Protein AF-A0A8H8NC23-F1 (afdb_monomer)

Radius of gyration: 11.02 Å; Cα contacts (8 Å, |Δi|>4): 220; chains: 1; bounding box: 24×25×27 Å

Foldseek 3Di:
DALAFQCDDPDDDDPAPQFKDFDDPVPQLRDFFDADPAQKWKWFAQDPRRDDDTLPDTAHPPGGSGCVVSVCHSRGGMMHMDGD

Secondary structure (DSSP, 8-state):
-BSSGGGPSSB------SEEEEPPTTTTTT-SBB-PPTTEEEEEESSGGG-S--SSS-B-TT-BS-GGGGT-TT---EEEEEE-

Mean predicted aligned error: 3.21 Å

Sequence (84 aa):
MCDGINFVDPCGYPAVPDGCLNLPEAWSNMISSFEPPNGTACLLWSDPDCQGSNPGGWMVNPGSADLRSLGFNDRTVSIQCKDE

Nearest PDB structures (foldseek):
  5z6e-assembly1_A  TM=8.317E-01  e=6.023E-03  Neurospora crassa OR74A
  3enu-assembly1_A-2  TM=7.885E-01  e=1.299E-02  Nitrosospira multiformis ATCC 25196
  1yhp-assembly1_A  TM=5.205E-01  e=1.211E-02  Dictyostelium discoideum
  5ht7-assembly1_C  TM=8.005E-01  e=1.848E-01  Methanothrix thermoacetophila PT
  7pua-assembly1_CQ  TM=1.284E-01  e=9.246E+00  Trypanosoma brucei brucei

Structure (mmCIF, N/CA/C/O backbone):
data_AF-A0A8H8NC23-F1
#
_entry.id   AF-A0A8H8NC23-F1
#
loop_
_atom_site.group_PDB
_atom_site.id
_atom_site.type_symbol
_atom_site.label_atom_id
_atom_site.label_alt_id
_atom_site.label_comp_id
_atom_site.label_asym_id
_atom_site.label_entity_id
_atom_site.label_seq_id
_atom_site.pdbx_PDB_ins_code
_atom_site.Cartn_x
_atom_site.Cartn_y
_atom_site.Cartn_z
_atom_site.occupancy
_atom_site.B_iso_or_equiv
_atom_site.auth_seq_id
_atom_site.auth_comp_id
_atom_site.auth_asym_id
_atom_site.auth_atom_id
_atom_site.pdbx_PDB_model_num
ATOM 1 N N . MET A 1 1 ? 4.030 1.780 -2.646 1.00 91.00 1 MET A N 1
ATOM 2 C CA . MET A 1 1 ? 3.137 0.731 -3.200 1.00 91.00 1 MET A CA 1
ATOM 3 C C . MET A 1 1 ? 3.256 0.755 -4.712 1.00 91.00 1 MET A C 1
ATOM 5 O O . MET A 1 1 ? 3.335 1.847 -5.259 1.00 91.00 1 MET A O 1
ATOM 9 N N . CYS A 1 2 ? 3.316 -0.393 -5.381 1.00 94.75 2 CYS A N 1
ATOM 10 C CA . CYS A 1 2 ? 3.488 -0.444 -6.834 1.00 94.75 2 CYS A CA 1
ATOM 11 C C . CYS A 1 2 ? 2.588 -1.506 -7.472 1.00 94.75 2 CYS A C 1
ATOM 13 O O . CYS A 1 2 ? 2.289 -2.529 -6.849 1.00 94.75 2 CYS A O 1
ATOM 15 N N . ASP A 1 3 ? 2.180 -1.244 -8.713 1.00 94.56 3 ASP A N 1
ATOM 16 C CA . ASP A 1 3 ? 1.395 -2.162 -9.553 1.00 94.56 3 ASP A CA 1
ATOM 17 C C . ASP A 1 3 ? 2.263 -3.319 -10.083 1.00 94.56 3 ASP A C 1
ATOM 19 O O . ASP A 1 3 ? 1.825 -4.457 -10.201 1.00 94.56 3 ASP A O 1
ATOM 23 N N . GLY A 1 4 ? 3.562 -3.081 -10.283 1.00 94.94 4 GLY A N 1
ATOM 24 C CA . GLY A 1 4 ? 4.526 -4.136 -10.575 1.00 94.94 4 GLY A CA 1
ATOM 25 C C . GLY A 1 4 ? 5.030 -4.873 -9.330 1.00 94.94 4 GLY A C 1
ATOM 26 O O . GLY A 1 4 ? 5.163 -4.306 -8.242 1.00 94.94 4 GLY A O 1
ATOM 27 N N . ILE A 1 5 ? 5.403 -6.144 -9.506 1.00 96.00 5 ILE A N 1
ATOM 28 C CA . ILE A 1 5 ? 6.289 -6.856 -8.568 1.00 96.00 5 ILE A CA 1
ATOM 29 C C . ILE A 1 5 ? 7.694 -6.233 -8.580 1.00 96.00 5 ILE A C 1
ATOM 31 O O . ILE A 1 5 ? 8.062 -5.527 -9.517 1.00 96.00 5 ILE A O 1
ATOM 35 N N . ASN A 1 6 ? 8.510 -6.547 -7.576 1.00 96.38 6 ASN A N 1
ATOM 36 C CA . ASN A 1 6 ? 9.872 -6.040 -7.388 1.00 96.38 6 ASN A CA 1
ATOM 37 C C . ASN A 1 6 ? 9.962 -4.507 -7.373 1.00 96.38 6 ASN A C 1
ATOM 39 O O . ASN A 1 6 ? 10.972 -3.953 -7.803 1.00 96.38 6 ASN A O 1
ATOM 43 N N . PHE A 1 7 ? 8.913 -3.836 -6.885 1.00 93.25 7 PHE A N 1
ATOM 44 C CA . PHE A 1 7 ? 8.851 -2.376 -6.774 1.00 93.25 7 PHE A CA 1
ATOM 45 C C . PHE A 1 7 ? 8.996 -1.660 -8.128 1.00 93.25 7 PHE A C 1
ATOM 47 O O . PHE A 1 7 ? 9.614 -0.602 -8.226 1.00 93.25 7 PHE A O 1
ATOM 54 N N . VAL A 1 8 ? 8.450 -2.265 -9.188 1.00 94.06 8 VAL A N 1
ATOM 55 C CA . VAL A 1 8 ? 8.483 -1.721 -10.552 1.00 94.06 8 VAL A CA 1
ATOM 56 C C . VAL A 1 8 ? 7.285 -0.805 -10.803 1.00 94.06 8 VAL A C 1
ATOM 58 O O . VAL A 1 8 ? 6.171 -1.088 -10.362 1.00 94.06 8 VAL A O 1
ATOM 61 N N . ASP A 1 9 ? 7.530 0.273 -11.551 1.00 87.75 9 ASP A N 1
ATOM 62 C CA . ASP A 1 9 ? 6.535 1.278 -11.919 1.00 87.75 9 ASP A CA 1
ATOM 63 C C . ASP A 1 9 ? 5.286 0.702 -12.627 1.00 87.75 9 ASP A C 1
ATOM 65 O O . ASP A 1 9 ? 5.398 -0.269 -13.382 1.00 87.75 9 ASP A O 1
ATOM 69 N N . PRO A 1 10 ? 4.110 1.344 -12.466 1.00 92.25 10 PRO A N 1
ATOM 70 C CA . PRO A 1 10 ? 3.899 2.580 -11.709 1.00 92.25 10 PRO A CA 1
ATOM 71 C C . PRO A 1 10 ? 3.887 2.360 -10.189 1.00 92.25 10 PRO A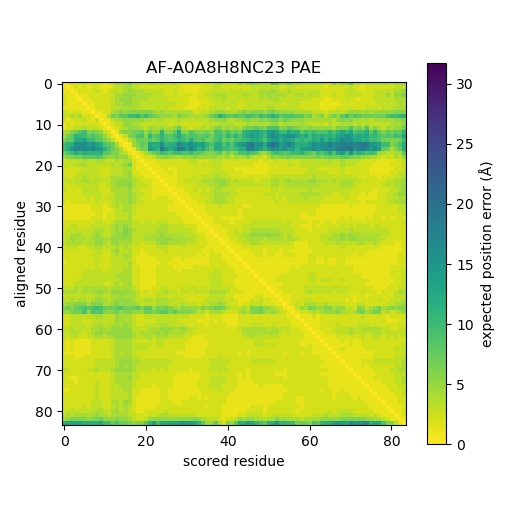 C 1
ATOM 73 O O . PRO A 1 10 ? 3.257 1.433 -9.675 1.00 92.25 10 PRO A O 1
ATOM 76 N N . CYS A 1 11 ? 4.553 3.266 -9.469 1.00 91.69 11 CYS A N 1
ATOM 77 C CA . CYS A 1 11 ? 4.549 3.325 -8.011 1.00 91.69 11 CYS A CA 1
ATOM 78 C C . CYS A 1 11 ? 3.840 4.584 -7.494 1.00 91.69 11 CYS A C 1
ATOM 80 O O . CYS A 1 11 ? 3.958 5.679 -8.044 1.00 91.69 11 CYS A O 1
ATOM 82 N N . GLY A 1 12 ? 3.119 4.425 -6.391 1.00 87.25 12 GLY A N 1
ATOM 83 C CA . GLY A 1 12 ? 2.488 5.493 -5.634 1.00 87.25 12 GLY A CA 1
ATOM 84 C C . GLY A 1 12 ? 2.842 5.359 -4.163 1.00 87.25 12 GLY A C 1
ATOM 85 O O . GLY A 1 12 ? 3.089 4.264 -3.660 1.00 87.25 12 GLY A O 1
ATOM 86 N N . TYR A 1 13 ? 2.862 6.472 -3.449 1.00 73.69 13 TYR A N 1
ATOM 87 C CA . TYR A 1 13 ? 2.965 6.462 -1.998 1.00 73.69 13 TYR A CA 1
ATOM 88 C C . TYR A 1 13 ? 1.815 7.307 -1.481 1.00 73.69 13 TYR A C 1
ATOM 90 O O . TYR A 1 13 ? 1.786 8.510 -1.759 1.00 73.69 13 TYR A O 1
ATOM 98 N N . PRO A 1 14 ? 0.841 6.712 -0.774 1.00 65.56 14 PRO A N 1
ATOM 99 C CA . PRO A 1 14 ? -0.032 7.550 0.010 1.00 65.56 14 PRO A CA 1
ATOM 100 C C . PRO A 1 14 ? 0.847 8.252 1.047 1.00 65.56 14 PRO A C 1
ATOM 102 O O . PRO A 1 14 ? 1.774 7.643 1.585 1.00 65.56 14 PRO A O 1
ATOM 105 N N . ALA A 1 15 ? 0.577 9.526 1.340 1.00 68.19 15 ALA A N 1
ATOM 106 C CA . ALA A 1 15 ? 0.995 10.045 2.635 1.00 68.19 15 ALA A CA 1
ATOM 107 C C . ALA A 1 15 ? 0.396 9.079 3.654 1.00 68.19 15 ALA A C 1
ATOM 109 O O . ALA A 1 15 ? -0.797 8.792 3.570 1.00 68.19 15 ALA A O 1
ATOM 110 N N . VAL A 1 16 ? 1.233 8.488 4.495 1.00 66.19 16 VAL A N 1
ATOM 111 C CA . VAL A 1 16 ? 0.821 7.429 5.404 1.00 66.19 16 VAL A CA 1
ATOM 112 C C . VAL A 1 16 ? 0.547 8.082 6.759 1.00 66.19 16 VAL A C 1
ATOM 114 O O . VAL A 1 16 ? 1.475 8.190 7.557 1.00 66.19 16 VAL A O 1
ATOM 117 N N . PRO A 1 17 ? -0.658 8.627 7.020 1.00 64.56 17 PRO A N 1
ATOM 118 C CA . PRO A 1 17 ? -0.993 9.053 8.366 1.00 64.56 17 PRO A CA 1
ATOM 119 C C . PRO A 1 17 ? -1.066 7.817 9.264 1.00 64.56 17 PRO A C 1
ATOM 121 O O . PRO A 1 17 ? -1.466 6.741 8.812 1.00 64.56 17 PRO A O 1
ATOM 124 N N . ASP A 1 18 ? -0.722 7.985 10.538 1.00 80.12 18 ASP A N 1
ATOM 125 C CA . ASP A 1 18 ? -1.097 7.017 11.565 1.00 80.12 18 ASP A CA 1
ATOM 126 C C . ASP A 1 18 ? -2.617 6.778 11.481 1.00 80.12 18 ASP A C 1
ATOM 128 O O . ASP A 1 18 ? -3.412 7.727 11.466 1.00 80.12 18 ASP A O 1
ATOM 132 N N . GLY A 1 19 ? -3.021 5.517 11.330 1.00 88.69 19 GLY A N 1
ATOM 133 C CA . GLY A 1 19 ? -4.411 5.126 11.118 1.00 88.69 19 GLY A CA 1
ATOM 134 C C . GLY A 1 19 ? -4.689 4.434 9.783 1.00 88.69 19 GLY A C 1
ATOM 135 O O . GLY A 1 19 ? -3.843 3.740 9.224 1.00 88.69 19 GLY A O 1
ATOM 136 N N . CYS A 1 20 ? -5.940 4.539 9.330 1.00 92.88 20 CYS A N 1
ATOM 137 C CA . CYS A 1 20 ? -6.474 3.806 8.184 1.00 92.88 20 CYS A CA 1
ATOM 138 C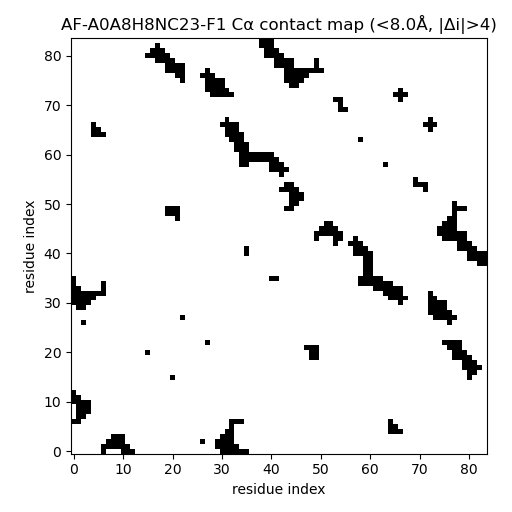 C . CYS A 1 20 ? -6.717 4.720 6.980 1.00 92.88 20 CYS A C 1
ATOM 140 O O . CYS A 1 20 ? -7.304 5.794 7.121 1.00 92.88 20 CYS A O 1
ATOM 142 N N . LEU A 1 21 ? -6.333 4.257 5.791 1.00 92.81 21 LEU A N 1
ATOM 143 C CA . LEU A 1 21 ? -6.542 4.945 4.527 1.00 92.81 21 LEU A CA 1
ATOM 144 C C . LEU A 1 21 ? -7.169 4.014 3.483 1.00 92.81 21 LEU A C 1
ATOM 146 O O . LEU A 1 21 ? -6.600 2.979 3.138 1.00 92.81 21 LEU A O 1
ATOM 150 N N . ASN A 1 22 ? -8.294 4.439 2.909 1.00 94.38 22 ASN A N 1
ATOM 151 C CA . ASN A 1 22 ? -8.869 3.812 1.720 1.00 94.38 22 ASN A CA 1
ATOM 152 C C . ASN A 1 22 ? -8.090 4.220 0.475 1.00 94.38 22 ASN A C 1
ATOM 154 O O . ASN A 1 22 ? -7.841 5.408 0.251 1.00 94.38 22 ASN A O 1
ATOM 158 N N . LEU A 1 23 ? -7.728 3.238 -0.349 1.00 92.50 23 LEU A N 1
ATOM 159 C CA . LEU A 1 23 ? -7.083 3.519 -1.619 1.00 92.50 23 LEU A CA 1
ATOM 160 C C . LEU A 1 23 ? -8.094 4.138 -2.593 1.00 92.50 23 LEU A C 1
ATOM 162 O O . LEU A 1 23 ? -9.253 3.715 -2.640 1.00 92.50 23 LEU A O 1
ATOM 166 N N . PRO A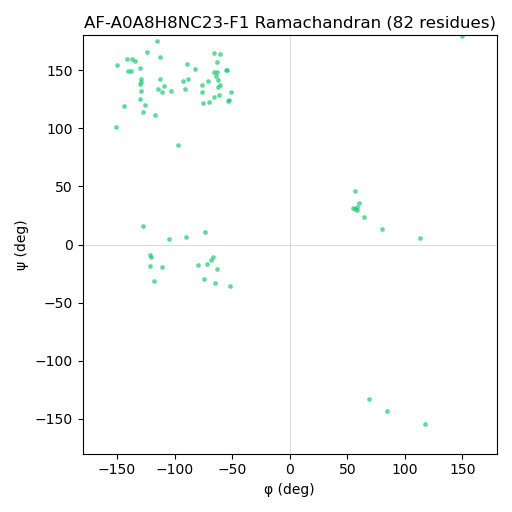 1 24 ? -7.675 5.131 -3.394 1.00 91.81 24 PRO A N 1
ATOM 167 C CA . PRO A 1 24 ? -8.498 5.605 -4.496 1.00 91.81 24 PRO A CA 1
ATOM 168 C C . PRO A 1 24 ? -8.699 4.478 -5.518 1.00 91.81 24 PRO A C 1
ATOM 170 O O . PRO A 1 24 ? -7.877 3.567 -5.629 1.00 91.81 24 PRO A O 1
ATOM 173 N N . GLU A 1 25 ? -9.764 4.575 -6.315 1.00 91.19 25 GLU A N 1
ATOM 174 C CA . GLU A 1 25 ? -10.144 3.553 -7.305 1.00 91.19 25 GLU A CA 1
ATOM 175 C C . GLU A 1 25 ? -8.990 3.165 -8.244 1.00 91.19 25 GLU A C 1
ATOM 177 O O . GLU A 1 25 ? -8.816 1.992 -8.542 1.00 91.19 25 GLU A O 1
ATOM 182 N N . ALA A 1 26 ? -8.134 4.124 -8.614 1.00 90.94 26 ALA A N 1
ATOM 183 C CA . ALA A 1 26 ? -6.967 3.904 -9.474 1.00 90.94 26 ALA A CA 1
ATOM 184 C C . ALA A 1 26 ? -5.850 3.028 -8.867 1.00 90.94 26 ALA A C 1
ATOM 186 O O . ALA A 1 26 ? -4.911 2.684 -9.573 1.00 90.94 26 ALA A O 1
ATOM 187 N N . TRP A 1 27 ? -5.906 2.724 -7.568 1.00 92.00 27 TRP A N 1
ATOM 188 C CA . TRP A 1 27 ? -4.932 1.877 -6.865 1.00 92.00 27 TRP A CA 1
ATOM 189 C C . TRP A 1 27 ? -5.570 0.650 -6.205 1.00 92.00 27 TRP A C 1
ATOM 191 O O . TRP A 1 27 ? -4.871 -0.305 -5.859 1.00 92.00 27 TRP A O 1
ATOM 201 N N . SER A 1 28 ? -6.889 0.676 -6.013 1.00 92.19 28 SER A N 1
ATOM 202 C CA . SER A 1 28 ? -7.645 -0.424 -5.425 1.00 92.19 28 SER A CA 1
ATOM 203 C C . SER A 1 28 ? -7.513 -1.680 -6.285 1.00 92.19 28 SER A C 1
ATOM 205 O O . SER A 1 28 ? -7.748 -1.636 -7.490 1.00 92.19 28 SER A O 1
ATOM 207 N N . ASN A 1 29 ? -7.147 -2.804 -5.667 1.00 95.62 29 ASN A N 1
ATOM 208 C CA . ASN A 1 29 ? -6.946 -4.094 -6.338 1.00 95.62 29 ASN A CA 1
ATOM 209 C C . ASN A 1 29 ? -5.885 -4.084 -7.454 1.00 95.62 29 ASN A C 1
ATOM 211 O O . ASN A 1 29 ? -5.986 -4.855 -8.401 1.00 95.62 29 ASN A O 1
ATOM 215 N N . MET A 1 30 ? -4.869 -3.225 -7.353 1.00 95.69 30 MET A N 1
ATOM 216 C CA . MET A 1 30 ? -3.760 -3.186 -8.321 1.00 95.69 30 MET A CA 1
ATOM 217 C C . MET A 1 30 ? -2.387 -3.407 -7.686 1.00 95.69 30 MET A C 1
ATOM 219 O O . MET A 1 30 ? -1.389 -3.502 -8.380 1.00 95.69 30 MET A O 1
ATOM 223 N N . ILE A 1 31 ? -2.285 -3.434 -6.357 1.00 95.31 31 ILE A N 1
ATOM 224 C CA . ILE A 1 31 ? -0.972 -3.485 -5.705 1.00 95.31 31 ILE A CA 1
ATOM 225 C C . ILE A 1 31 ? -0.384 -4.896 -5.818 1.00 95.31 31 ILE A C 1
ATOM 227 O O . ILE A 1 31 ? -0.959 -5.842 -5.272 1.00 95.31 31 ILE A O 1
ATOM 231 N N . SER A 1 32 ? 0.800 -5.004 -6.429 1.00 97.50 32 SER A N 1
ATOM 232 C CA . SER A 1 32 ? 1.574 -6.253 -6.5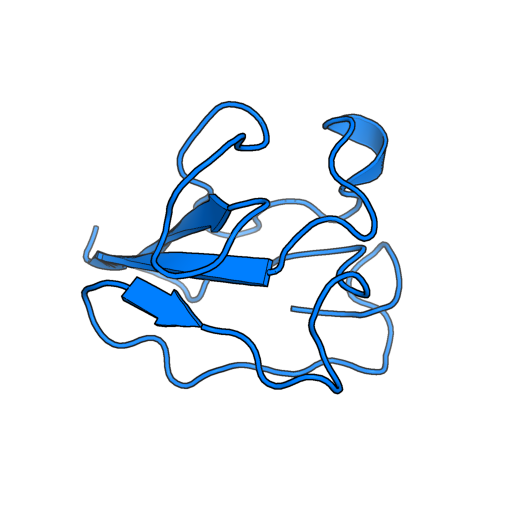26 1.00 97.50 32 SER A CA 1
ATOM 233 C C . SER A 1 32 ? 2.859 -6.248 -5.696 1.00 97.50 32 SER A C 1
ATOM 235 O O . SER A 1 32 ? 3.385 -7.310 -5.357 1.00 97.50 32 SER A O 1
ATOM 237 N N . SER A 1 33 ? 3.368 -5.073 -5.314 1.00 96.62 33 SER A N 1
ATOM 238 C CA . SER A 1 33 ? 4.451 -4.949 -4.333 1.00 96.62 33 SER A CA 1
ATOM 239 C C . SER A 1 33 ? 4.245 -3.766 -3.390 1.00 96.62 33 SER A C 1
ATOM 241 O O . SER A 1 33 ? 3.625 -2.749 -3.723 1.00 96.62 33 SER A O 1
ATOM 243 N N . PHE A 1 34 ? 4.744 -3.909 -2.166 1.00 95.00 34 PHE A N 1
ATOM 244 C CA . PHE A 1 34 ? 4.528 -2.937 -1.108 1.00 95.00 34 PHE A CA 1
ATOM 245 C C . PHE A 1 34 ? 5.750 -2.799 -0.210 1.00 95.00 34 PHE A C 1
ATOM 247 O O . PHE A 1 34 ? 6.143 -3.748 0.460 1.00 95.00 34 PHE A O 1
ATOM 254 N N . GLU A 1 35 ? 6.298 -1.589 -0.166 1.00 93.06 35 GLU A N 1
ATOM 255 C CA . GLU A 1 35 ? 7.367 -1.188 0.740 1.00 93.06 35 GLU A CA 1
ATOM 256 C C . GLU A 1 35 ? 6.832 -0.079 1.663 1.00 93.06 35 GLU A C 1
ATOM 258 O O . GLU A 1 35 ? 6.523 1.020 1.181 1.00 93.06 35 GLU A O 1
ATOM 263 N N . PRO A 1 36 ? 6.657 -0.355 2.968 1.00 91.00 36 PRO A N 1
ATOM 264 C CA . PRO A 1 36 ? 6.346 0.667 3.959 1.00 91.00 36 PRO A CA 1
ATOM 265 C C . PRO A 1 36 ? 7.484 1.696 4.089 1.00 91.00 36 PRO A C 1
ATOM 267 O O . PRO A 1 36 ? 8.659 1.327 3.960 1.00 91.00 36 PRO A O 1
ATOM 270 N N . PRO A 1 37 ? 7.171 2.967 4.406 1.00 88.44 37 PRO A N 1
ATOM 271 C CA . PRO A 1 37 ? 8.179 3.937 4.824 1.00 88.44 37 PRO A CA 1
ATOM 272 C C . PRO A 1 37 ? 9.006 3.433 6.020 1.00 88.44 37 PRO A C 1
ATOM 274 O O . PRO A 1 37 ? 8.514 2.683 6.861 1.00 88.44 37 PRO A O 1
ATOM 277 N N . ASN A 1 38 ? 10.266 3.865 6.11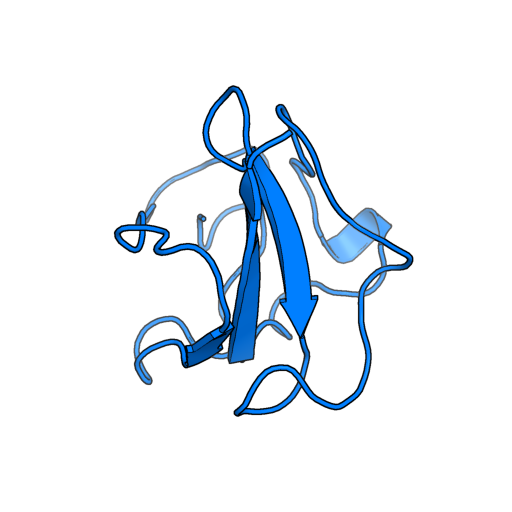3 1.00 89.06 38 ASN A N 1
ATOM 278 C CA . ASN A 1 38 ? 11.124 3.539 7.256 1.00 89.06 38 ASN A CA 1
ATOM 279 C C . ASN A 1 38 ? 10.558 4.111 8.565 1.00 89.06 38 ASN A C 1
ATOM 281 O O . ASN A 1 38 ? 10.196 5.285 8.609 1.00 89.06 38 ASN A O 1
ATOM 285 N N . GLY A 1 39 ? 10.569 3.305 9.632 1.00 90.06 39 GLY A N 1
ATOM 28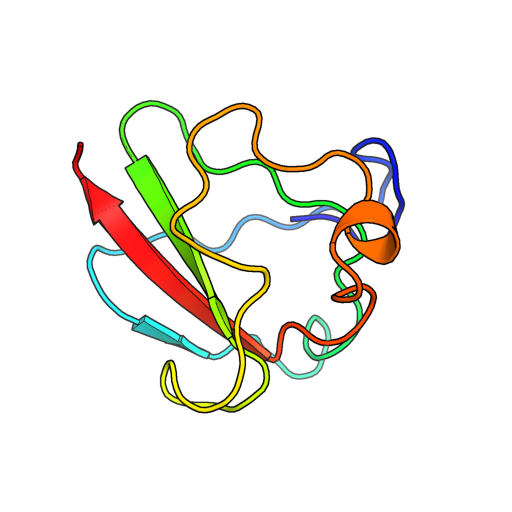6 C CA . GLY A 1 39 ? 10.026 3.682 10.945 1.00 90.06 39 GLY A CA 1
ATOM 287 C C . GLY A 1 39 ? 8.503 3.560 11.049 1.00 90.06 39 GLY A C 1
ATOM 288 O O . GLY A 1 39 ? 7.910 4.091 11.983 1.00 90.06 39 GLY A O 1
ATOM 289 N N . THR A 1 40 ? 7.867 2.888 10.089 1.00 91.19 40 THR A N 1
ATOM 290 C CA . THR A 1 40 ? 6.423 2.660 10.062 1.00 91.19 40 THR A CA 1
ATOM 291 C C . THR A 1 40 ? 6.142 1.182 9.814 1.00 91.19 40 THR A C 1
ATOM 293 O O . THR A 1 40 ? 6.739 0.554 8.937 1.00 91.19 40 THR A O 1
ATOM 296 N N . ALA A 1 41 ? 5.165 0.642 10.537 1.00 93.06 41 ALA A N 1
ATOM 297 C CA . ALA A 1 41 ? 4.586 -0.660 10.260 1.00 93.06 41 ALA A CA 1
ATOM 298 C C . ALA A 1 41 ? 3.227 -0.470 9.578 1.00 93.06 41 ALA A C 1
ATOM 300 O O . ALA A 1 41 ? 2.387 0.287 10.063 1.00 93.06 41 ALA A O 1
ATOM 301 N N . CYS A 1 42 ? 2.979 -1.191 8.487 1.00 94.25 42 CYS A N 1
ATOM 302 C CA . CYS A 1 42 ? 1.760 -1.086 7.689 1.00 94.25 42 CYS A CA 1
ATOM 303 C C . CYS A 1 42 ? 1.111 -2.450 7.427 1.00 94.25 42 CYS A C 1
ATOM 305 O O . CYS A 1 42 ? 1.787 -3.421 7.113 1.00 94.25 42 CYS A O 1
ATOM 307 N N . LEU A 1 43 ? -0.213 -2.524 7.492 1.00 95.19 43 LEU A N 1
ATOM 308 C CA . LEU A 1 43 ? -1.024 -3.694 7.180 1.00 95.19 43 LEU A CA 1
ATOM 309 C C . LEU A 1 43 ? -1.899 -3.414 5.952 1.00 95.19 43 LEU A C 1
ATOM 311 O O . LEU A 1 43 ? -2.531 -2.361 5.858 1.00 95.19 43 LEU A O 1
ATOM 315 N N . LEU A 1 44 ? -1.933 -4.367 5.021 1.00 95.94 44 LEU A N 1
ATOM 316 C CA . LEU A 1 44 ? -2.775 -4.318 3.825 1.00 95.94 44 LEU A CA 1
ATOM 317 C C . LEU A 1 44 ? -4.106 -5.023 4.088 1.00 95.94 44 LEU A C 1
ATOM 319 O O . LEU A 1 44 ? -4.124 -6.086 4.712 1.00 95.94 44 LEU A O 1
ATOM 323 N N . TRP A 1 45 ? -5.190 -4.463 3.564 1.00 97.25 45 TRP A N 1
ATOM 324 C CA . TRP A 1 45 ? -6.551 -4.943 3.791 1.00 97.25 45 TRP A CA 1
ATOM 325 C C . TRP A 1 45 ? -7.305 -5.135 2.481 1.00 97.25 45 TRP A C 1
ATOM 327 O O . TRP A 1 45 ? -7.136 -4.349 1.544 1.00 97.25 45 TRP A O 1
ATOM 337 N N . SER A 1 46 ? -8.129 -6.185 2.416 1.00 98.06 46 SER A N 1
ATOM 338 C CA . SER A 1 46 ? -8.871 -6.537 1.198 1.00 98.06 46 SER A CA 1
ATOM 339 C C . SER A 1 46 ? -10.125 -5.712 0.967 1.00 98.06 46 SER A C 1
ATOM 341 O O . SER A 1 46 ? -10.647 -5.696 -0.143 1.00 98.06 46 SER A O 1
ATOM 343 N N . ASP A 1 47 ? -10.609 -5.053 2.015 1.00 98.12 47 ASP A N 1
ATOM 344 C CA . ASP A 1 47 ? -11.859 -4.313 2.001 1.00 98.12 47 ASP A CA 1
ATOM 345 C C . ASP A 1 47 ? -11.583 -2.857 2.428 1.00 98.12 47 ASP A C 1
ATOM 347 O O . ASP A 1 47 ? -10.500 -2.553 2.950 1.00 98.12 47 ASP A O 1
ATOM 351 N N . PRO A 1 48 ? -12.526 -1.926 2.211 1.00 96.94 48 PRO A N 1
ATOM 352 C CA . PRO A 1 48 ? -12.419 -0.572 2.744 1.00 96.94 48 PRO A CA 1
ATOM 353 C C . PRO A 1 48 ? -12.363 -0.540 4.280 1.00 96.94 48 PRO A C 1
ATOM 355 O O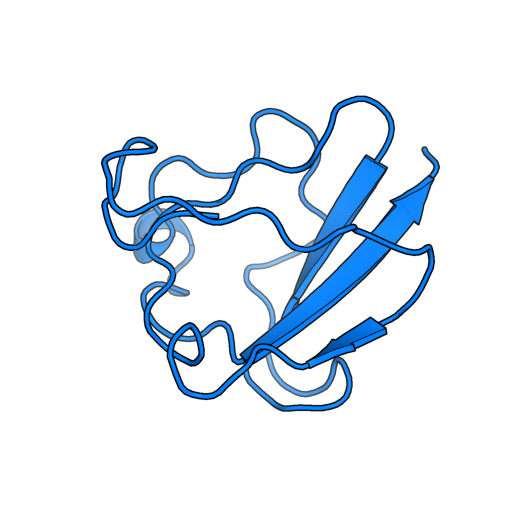 . PRO A 1 48 ? -12.715 -1.498 4.966 1.00 96.94 48 PRO A O 1
ATOM 358 N N . ASP A 1 49 ? -11.936 0.600 4.813 1.00 95.94 49 ASP A N 1
ATOM 359 C CA . ASP A 1 49 ? -11.918 0.952 6.233 1.00 95.94 49 ASP A CA 1
ATOM 360 C C . ASP A 1 49 ? -11.092 -0.016 7.099 1.00 95.94 49 ASP A C 1
ATOM 362 O O . ASP A 1 49 ? -11.380 -0.246 8.279 1.00 95.94 49 ASP A O 1
ATOM 366 N N . CYS A 1 50 ? -10.030 -0.570 6.503 1.00 95.69 50 CYS A N 1
ATOM 367 C CA . CYS A 1 50 ? -9.078 -1.482 7.130 1.00 95.69 50 CYS A CA 1
ATOM 368 C C . CYS A 1 50 ? -9.756 -2.716 7.728 1.00 95.69 50 CYS A C 1
ATOM 370 O O . CYS A 1 50 ? -9.504 -3.099 8.871 1.00 95.69 50 CYS A O 1
ATOM 372 N N . GLN A 1 51 ? -10.658 -3.304 6.940 1.00 96.56 51 GLN A N 1
ATOM 373 C CA . GLN A 1 51 ? -11.413 -4.508 7.269 1.00 96.56 51 GLN A CA 1
ATOM 374 C C . GLN A 1 51 ? -11.068 -5.672 6.329 1.00 96.56 51 GLN A C 1
ATOM 376 O O . GLN A 1 51 ? -10.335 -5.539 5.346 1.00 96.56 51 GLN A O 1
ATOM 381 N N . GLY A 1 52 ? -11.639 -6.838 6.631 1.00 96.56 52 GLY A N 1
ATOM 382 C CA . GLY A 1 52 ? -11.545 -8.018 5.782 1.00 96.56 52 GLY A CA 1
ATOM 383 C C . GLY A 1 52 ? -10.272 -8.825 6.021 1.00 96.56 52 GLY A C 1
ATOM 384 O O . GLY A 1 52 ? -9.824 -9.010 7.154 1.00 96.56 52 GLY A O 1
ATOM 385 N N . SER A 1 53 ? -9.723 -9.372 4.940 1.00 97.25 53 SER A N 1
ATOM 386 C CA . SER A 1 53 ? -8.536 -10.230 4.984 1.00 97.25 53 SER A CA 1
ATOM 387 C C . SER A 1 53 ? -7.243 -9.426 4.864 1.00 97.25 53 SER A C 1
ATOM 389 O O . SER A 1 53 ? -7.231 -8.343 4.284 1.00 97.25 53 SER A O 1
ATOM 391 N N . ASN A 1 54 ? -6.149 -9.979 5.391 1.00 96.62 54 ASN A N 1
ATOM 392 C CA . ASN A 1 54 ? -4.811 -9.398 5.305 1.00 96.62 54 ASN A CA 1
ATOM 393 C C . ASN A 1 54 ? -3.761 -10.490 4.987 1.00 96.62 54 ASN A C 1
ATOM 395 O O . ASN A 1 54 ? -4.027 -11.671 5.228 1.00 96.62 54 ASN A O 1
ATOM 399 N N . PRO A 1 55 ? -2.576 -10.126 4.461 1.00 93.69 55 PRO A N 1
ATOM 400 C CA . PRO A 1 55 ? -1.537 -11.067 4.017 1.00 93.69 55 PRO A CA 1
ATOM 401 C C . PRO A 1 55 ? -0.764 -11.781 5.142 1.00 93.69 55 PRO A C 1
ATOM 403 O O . PRO A 1 55 ? 0.249 -12.422 4.868 1.00 93.69 55 PRO A O 1
ATOM 406 N N . GLY A 1 56 ? -1.207 -11.684 6.399 1.00 88.56 56 GLY A N 1
ATOM 407 C CA . GLY A 1 56 ? -0.614 -12.415 7.523 1.00 88.56 56 GLY A CA 1
ATOM 408 C C . GLY A 1 56 ? 0.098 -11.557 8.570 1.00 88.56 56 GLY A C 1
ATOM 409 O O . GLY A 1 56 ? 0.682 -12.119 9.495 1.00 88.56 56 GLY A O 1
ATOM 410 N N . GLY A 1 57 ? 0.041 -10.224 8.478 1.00 91.38 57 GLY A N 1
ATOM 411 C CA . GLY A 1 57 ? 0.542 -9.337 9.530 1.00 91.38 57 GLY A CA 1
ATOM 412 C C . GLY A 1 57 ? 1.075 -7.995 9.041 1.00 91.38 57 GLY A C 1
ATOM 413 O O . GLY A 1 57 ? 1.062 -7.687 7.849 1.00 91.38 57 GLY A O 1
ATOM 414 N N . TRP A 1 58 ? 1.511 -7.184 10.006 1.00 94.38 58 TRP A N 1
ATOM 415 C CA . TRP A 1 58 ? 2.108 -5.874 9.764 1.00 94.38 58 TRP A CA 1
ATOM 416 C C . TRP A 1 58 ? 3.436 -6.033 9.018 1.00 94.38 58 TRP A C 1
ATOM 418 O O . TRP A 1 58 ? 4.316 -6.774 9.451 1.00 94.38 58 TRP A O 1
ATOM 428 N N . MET A 1 59 ? 3.570 -5.329 7.903 1.00 94.12 59 MET A N 1
ATOM 429 C CA . MET A 1 59 ? 4.788 -5.218 7.116 1.00 94.12 59 MET A CA 1
ATOM 430 C C . MET A 1 59 ? 5.592 -4.016 7.595 1.00 94.12 59 MET A C 1
ATOM 432 O O . MET A 1 59 ? 5.055 -2.921 7.740 1.00 94.12 59 MET A O 1
ATOM 436 N N . VAL A 1 60 ? 6.887 -4.220 7.773 1.00 93.31 60 VAL A N 1
ATOM 437 C CA . VAL A 1 60 ? 7.890 -3.172 8.004 1.00 93.31 60 VAL A CA 1
ATOM 438 C C . VAL A 1 60 ? 8.814 -3.131 6.796 1.00 93.31 60 VAL A C 1
ATOM 440 O O . VAL A 1 60 ? 8.842 -4.103 6.039 1.00 93.31 60 VAL A O 1
ATOM 443 N N . ASN A 1 61 ? 9.558 -2.045 6.587 1.00 90.44 61 ASN A N 1
ATOM 444 C CA . ASN A 1 61 ? 10.532 -1.971 5.493 1.00 90.44 61 ASN A CA 1
ATOM 445 C C . ASN A 1 61 ? 11.478 -3.204 5.509 1.00 90.44 61 ASN A C 1
ATOM 447 O O . ASN A 1 61 ? 11.976 -3.558 6.582 1.00 90.44 61 ASN A O 1
ATOM 451 N N . PRO A 1 62 ? 11.704 -3.901 4.372 1.00 92.06 62 PRO A N 1
ATOM 452 C CA . PRO A 1 62 ? 11.359 -3.534 2.986 1.00 92.06 62 PRO A CA 1
ATOM 453 C C . PRO A 1 62 ? 9.970 -4.000 2.507 1.00 92.06 62 PRO A C 1
ATOM 455 O O . PRO A 1 62 ? 9.630 -3.871 1.334 1.00 92.06 62 PRO A O 1
ATOM 458 N N . GLY A 1 63 ? 9.153 -4.565 3.390 1.00 93.75 63 GLY A N 1
ATOM 459 C CA . GLY A 1 63 ? 7.826 -5.076 3.072 1.00 93.75 63 GLY A CA 1
ATOM 460 C C . GLY A 1 63 ? 7.877 -6.321 2.194 1.00 93.75 63 GLY A C 1
ATOM 461 O O . GLY A 1 63 ? 8.616 -7.264 2.478 1.00 93.75 63 GLY A O 1
ATOM 462 N N . SER A 1 64 ? 7.064 -6.342 1.138 1.00 95.94 64 SER A N 1
ATOM 463 C CA . SER A 1 64 ? 7.000 -7.449 0.187 1.00 95.94 64 SER A CA 1
ATOM 464 C C . SER A 1 64 ? 7.210 -6.970 -1.242 1.00 95.94 64 SER A C 1
ATOM 466 O O . SER A 1 64 ? 6.422 -6.194 -1.786 1.00 95.94 64 SER A O 1
ATOM 468 N N . ALA A 1 65 ? 8.249 -7.509 -1.876 1.00 97.12 65 ALA A N 1
ATOM 469 C CA . ALA A 1 65 ? 8.520 -7.318 -3.295 1.00 97.12 65 ALA A CA 1
ATOM 470 C C . ALA A 1 65 ? 7.525 -8.074 -4.197 1.00 97.12 65 ALA A C 1
ATOM 472 O O . ALA A 1 65 ? 7.439 -7.782 -5.384 1.00 97.12 65 ALA A O 1
ATOM 473 N N . ASP A 1 66 ? 6.781 -9.047 -3.668 1.00 97.19 66 ASP A N 1
ATOM 474 C CA . ASP A 1 66 ? 5.838 -9.847 -4.449 1.00 97.19 66 ASP A CA 1
ATOM 475 C C . ASP A 1 66 ? 4.676 -10.321 -3.572 1.00 97.19 66 ASP A C 1
ATOM 477 O O . ASP A 1 66 ? 4.786 -11.299 -2.826 1.00 97.19 66 ASP A O 1
ATOM 481 N N . LEU A 1 67 ? 3.528 -9.653 -3.678 1.00 96.88 67 LEU A N 1
ATOM 482 C CA . LEU A 1 67 ? 2.332 -9.994 -2.910 1.00 96.88 67 LEU A CA 1
ATOM 483 C C . LEU A 1 67 ? 1.702 -11.331 -3.326 1.00 96.88 67 LEU A C 1
ATOM 485 O O . LEU A 1 67 ? 0.918 -11.895 -2.557 1.00 96.88 67 LEU A O 1
ATOM 489 N N . ARG A 1 68 ? 2.088 -11.921 -4.467 1.00 97.19 68 ARG A N 1
ATOM 490 C CA . ARG A 1 68 ? 1.683 -13.291 -4.837 1.00 97.19 68 ARG A CA 1
ATOM 491 C C . ARG A 1 68 ? 2.256 -14.316 -3.867 1.00 97.19 68 ARG A C 1
ATOM 493 O O . ARG A 1 68 ? 1.578 -15.292 -3.560 1.00 97.19 68 ARG A O 1
ATOM 500 N N . SER A 1 69 ? 3.457 -14.071 -3.332 1.00 95.69 69 SER A N 1
ATOM 501 C CA . SER A 1 69 ? 4.082 -14.941 -2.321 1.00 95.69 69 SER A CA 1
ATOM 502 C C . SER A 1 69 ? 3.283 -15.010 -1.014 1.00 95.69 69 SER A C 1
ATOM 504 O O . SER A 1 69 ? 3.393 -15.985 -0.274 1.00 95.69 69 SER A O 1
ATOM 506 N N . LEU A 1 70 ? 2.436 -14.004 -0.772 1.00 95.31 70 LEU A N 1
ATOM 507 C CA . LEU A 1 70 ? 1.547 -13.897 0.384 1.00 95.31 70 LEU A CA 1
ATOM 508 C C . LEU A 1 70 ? 0.081 -14.206 0.030 1.00 95.31 70 LEU A C 1
ATOM 510 O O . LEU A 1 70 ? -0.802 -14.044 0.867 1.00 95.31 70 LEU A O 1
ATOM 514 N N . GLY A 1 71 ? -0.209 -14.613 -1.214 1.00 96.38 71 GLY A N 1
ATOM 515 C CA . GLY A 1 71 ? -1.578 -14.854 -1.683 1.00 96.38 71 GLY A CA 1
ATOM 516 C C . GLY A 1 71 ? -2.463 -13.598 -1.715 1.00 96.38 71 GLY A C 1
ATOM 517 O O . GLY A 1 71 ? -3.689 -13.710 -1.635 1.00 96.38 71 GLY A O 1
ATOM 518 N N . PHE A 1 72 ? -1.852 -12.411 -1.813 1.00 97.56 72 PHE A N 1
ATOM 519 C CA . PHE A 1 72 ? -2.514 -11.115 -1.626 1.00 97.56 72 PHE A CA 1
ATOM 520 C C . PHE A 1 72 ? -2.294 -10.120 -2.780 1.00 97.56 72 PHE A C 1
ATOM 522 O O . PHE A 1 72 ? -2.525 -8.923 -2.628 1.00 97.56 72 PHE A O 1
ATOM 529 N N . ASN A 1 73 ? -1.834 -10.608 -3.934 1.00 97.31 73 ASN A N 1
ATOM 530 C CA . ASN A 1 73 ? -1.659 -9.793 -5.138 1.00 97.31 73 ASN A CA 1
ATOM 531 C C . ASN A 1 73 ? -2.986 -9.201 -5.600 1.00 97.31 73 ASN A C 1
ATOM 533 O O . ASN A 1 73 ? -3.970 -9.936 -5.621 1.00 97.31 73 ASN A O 1
ATOM 537 N N . ASP A 1 74 ? -2.999 -7.927 -5.996 1.00 97.19 74 ASP A N 1
ATOM 538 C CA . ASP A 1 74 ? -4.170 -7.259 -6.584 1.00 97.19 74 ASP A CA 1
ATOM 539 C C . ASP A 1 74 ? -5.413 -7.303 -5.686 1.00 97.19 74 ASP A C 1
ATOM 541 O O . ASP A 1 74 ? -6.548 -7.358 -6.151 1.00 97.19 74 ASP A O 1
ATOM 545 N N . ARG A 1 75 ? -5.205 -7.315 -4.365 1.00 97.69 75 ARG A N 1
ATOM 546 C CA . ARG A 1 75 ? -6.294 -7.393 -3.377 1.00 97.69 75 ARG A CA 1
ATOM 547 C C . ARG A 1 75 ? -6.347 -6.221 -2.424 1.00 97.69 75 ARG A C 1
ATOM 549 O O . ARG A 1 75 ? -7.302 -6.113 -1.672 1.00 97.69 75 ARG A O 1
ATOM 556 N N . THR A 1 76 ? -5.327 -5.371 -2.403 1.00 96.44 76 THR A N 1
ATOM 557 C CA . THR A 1 76 ? -5.277 -4.256 -1.456 1.00 96.44 76 THR A CA 1
ATOM 558 C C . THR A 1 76 ? -6.316 -3.200 -1.825 1.00 96.44 76 THR A C 1
ATOM 560 O O . THR A 1 76 ? -6.268 -2.644 -2.921 1.00 96.44 76 THR A O 1
ATOM 563 N N . VAL A 1 77 ? -7.208 -2.891 -0.888 1.00 96.94 77 VAL A N 1
ATOM 564 C CA . VAL A 1 77 ? -8.240 -1.848 -1.007 1.00 96.94 77 VAL A CA 1
ATOM 565 C C . VAL A 1 77 ? -8.051 -0.748 0.038 1.00 96.94 77 VAL A C 1
ATOM 567 O O . VAL A 1 77 ? -8.331 0.418 -0.233 1.00 96.94 77 VAL A O 1
ATOM 570 N N . SER A 1 78 ? -7.523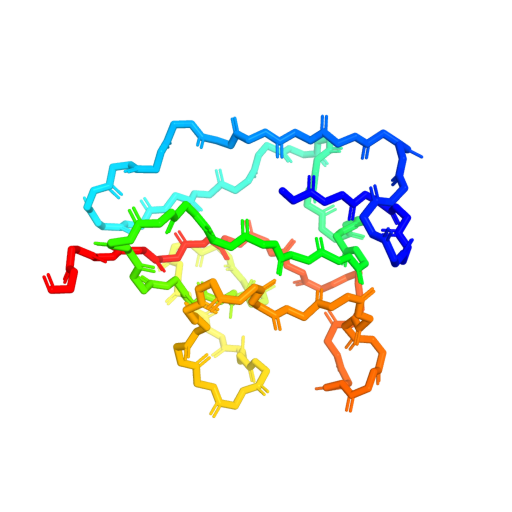 -1.078 1.216 1.00 95.38 78 SER A N 1
ATOM 571 C CA . SER A 1 78 ? -7.139 -0.088 2.223 1.00 95.38 78 SER A CA 1
ATOM 572 C C . SER A 1 78 ? -5.839 -0.476 2.927 1.00 95.38 78 SER A C 1
ATOM 574 O O . SER A 1 78 ? -5.388 -1.623 2.870 1.00 95.38 78 SER A O 1
ATOM 576 N N . ILE A 1 79 ? -5.188 0.513 3.536 1.00 94.62 79 ILE A N 1
ATOM 577 C CA . ILE A 1 79 ? -3.904 0.367 4.220 1.00 94.62 79 ILE A CA 1
ATOM 578 C C . ILE A 1 79 ? -4.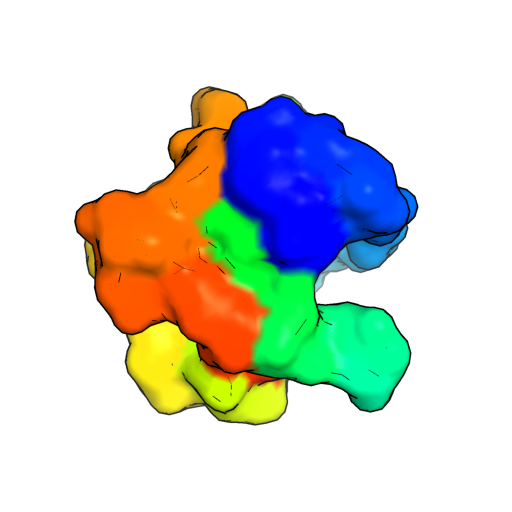036 0.970 5.614 1.00 94.62 79 ILE A C 1
ATOM 580 O O . ILE A 1 79 ? -4.510 2.095 5.762 1.00 94.62 79 ILE A O 1
ATOM 584 N N . GLN A 1 80 ? -3.588 0.234 6.627 1.00 94.38 80 GLN A N 1
ATOM 585 C CA . GLN A 1 80 ? -3.469 0.733 7.992 1.00 94.38 80 GLN A CA 1
ATOM 586 C C . GLN A 1 80 ? -2.001 0.857 8.360 1.00 94.38 80 GLN A C 1
ATOM 588 O O . GLN A 1 80 ? -1.272 -0.112 8.192 1.00 94.38 80 GLN A O 1
ATOM 593 N N . CYS A 1 81 ? -1.568 1.984 8.905 1.00 93.56 81 CYS A N 1
ATOM 594 C CA . CYS A 1 81 ? -0.181 2.169 9.312 1.00 93.56 81 CYS A CA 1
ATOM 595 C C . CYS A 1 81 ? -0.076 2.798 10.696 1.00 93.56 81 CYS A C 1
ATOM 597 O O . CYS A 1 81 ? -1.027 3.414 11.170 1.00 93.56 81 CYS A O 1
ATOM 599 N N . LYS A 1 82 ? 1.073 2.592 11.337 1.00 91.94 82 LYS A N 1
ATOM 600 C CA . LYS A 1 82 ? 1.432 3.149 12.642 1.00 91.94 82 LYS A CA 1
ATOM 601 C C . LYS A 1 82 ? 2.940 3.350 12.729 1.00 91.94 82 LYS A C 1
ATOM 603 O O . LYS A 1 82 ? 3.690 2.618 12.074 1.00 91.94 82 LYS A O 1
ATOM 608 N N . ASP A 1 83 ? 3.361 4.277 13.574 1.00 90.19 83 ASP A N 1
ATOM 609 C CA . ASP A 1 83 ? 4.773 4.445 13.915 1.00 90.19 83 ASP A CA 1
ATOM 610 C C . ASP A 1 83 ? 5.308 3.196 14.645 1.00 90.19 83 ASP A C 1
ATOM 612 O O . ASP A 1 83 ? 4.570 2.532 15.388 1.00 90.19 83 ASP A O 1
ATOM 616 N N . GLU A 1 84 ? 6.579 2.862 14.401 1.00 76.31 84 GLU A N 1
ATOM 617 C CA . GLU A 1 84 ? 7.326 1.832 15.146 1.00 76.31 84 GLU A CA 1
ATOM 618 C C . GLU A 1 84 ? 8.085 2.382 16.358 1.00 76.31 84 GLU A C 1
ATOM 620 O O . GLU A 1 84 ? 8.674 3.484 16.264 1.00 76.31 84 GLU A O 1
#

pLDDT: mean 92.15, std 7.17, range [64.56, 98.12]

Solvent-accessible surface area (backbone atoms only — not comparable to full-atom values): 4352 Å² total; per-residue (Å²): 60,9,51,24,51,70,69,30,76,64,68,53,72,76,85,80,59,76,43,70,43,65,51,56,77,95,48,38,44,38,34,18,10,39,51,39,60,84,67,29,35,32,32,53,10,50,29,63,83,56,33,82,55,59,66,80,62,73,30,41,61,72,45,36,48,44,24,64,84,48,78,40,46,42,35,34,23,8,38,31,33,37,80,106